Protein AF-A0A0C3NM07-F1 (afdb_monomer)

Secondary structure (DSSP, 8-state):
--S-SSHHHHHHHHHHTTT---HHHHHHHHHT-S-TT---HHHHHHHHHHTTSHHHHHHHHHHHHHHHT----S--

Structure (mmCIF, N/CA/C/O backbone):
data_AF-A0A0C3NM07-F1
#
_entry.id   AF-A0A0C3NM07-F1
#
loop_
_atom_site.group_PDB
_atom_site.id
_atom_site.type_symbol
_atom_site.label_atom_id
_atom_site.label_alt_id
_atom_site.label_comp_id
_atom_site.label_asym_id
_atom_site.label_entity_id
_atom_site.label_seq_id
_atom_site.pdbx_PDB_ins_code
_atom_site.Cartn_x
_atom_site.Cartn_y
_atom_site.Cartn_z
_atom_site.occupancy
_atom_site.B_iso_or_equiv
_atom_site.auth_seq_id
_atom_site.auth_comp_id
_atom_site.auth_asym_id
_atom_site.auth_atom_id
_atom_site.pdbx_PDB_model_num
ATOM 1 N N . MET A 1 1 ? -20.645 21.522 -37.161 1.00 43.19 1 MET A N 1
ATOM 2 C CA . MET A 1 1 ? -19.553 21.309 -36.187 1.00 43.19 1 MET A CA 1
ATOM 3 C C . MET A 1 1 ? -20.082 20.408 -35.089 1.00 43.19 1 MET A C 1
ATOM 5 O O . MET A 1 1 ? -21.051 20.764 -34.437 1.00 43.19 1 MET A O 1
ATOM 9 N N . SER A 1 2 ? -19.532 19.196 -35.014 1.00 45.59 2 SER A N 1
ATOM 10 C CA . SER A 1 2 ? -20.027 18.089 -34.194 1.00 45.59 2 SER A CA 1
ATOM 11 C C . SER A 1 2 ? -19.849 18.357 -32.697 1.00 45.59 2 SER A C 1
ATOM 13 O O . SER A 1 2 ? -18.809 18.858 -32.268 1.00 45.59 2 SER A O 1
ATOM 15 N N . LEU A 1 3 ? -20.868 17.991 -31.920 1.00 53.06 3 LEU A N 1
ATOM 16 C CA . LEU A 1 3 ? -20.986 18.068 -30.463 1.00 53.06 3 LEU A CA 1
ATOM 17 C C . LEU A 1 3 ? -20.014 17.084 -29.76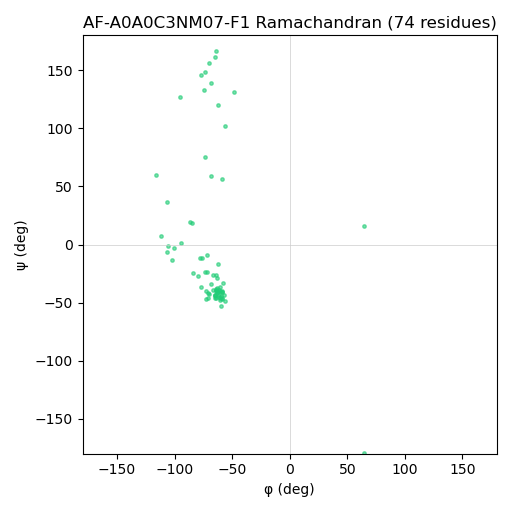6 1.00 53.06 3 LEU A C 1
ATOM 19 O O . LEU A 1 3 ? -20.425 16.166 -29.069 1.00 53.06 3 LEU A O 1
ATOM 23 N N . GLN A 1 4 ? -18.706 17.220 -30.007 1.00 48.94 4 GLN A N 1
ATOM 24 C CA . GLN A 1 4 ? -17.680 16.237 -29.612 1.00 48.94 4 GLN A CA 1
ATOM 25 C C . GLN A 1 4 ? -16.717 16.714 -28.511 1.00 48.94 4 GLN A C 1
ATOM 27 O O . GLN A 1 4 ? -15.754 16.010 -28.202 1.00 48.94 4 GLN A O 1
ATOM 32 N N . HIS A 1 5 ? -16.952 17.876 -27.893 1.00 49.91 5 HIS A N 1
ATOM 33 C CA . HIS A 1 5 ? -15.959 18.498 -27.002 1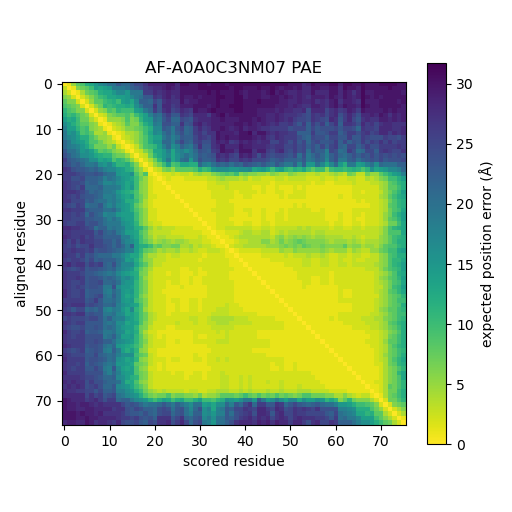.00 49.91 5 HIS A CA 1
ATOM 34 C C . HIS A 1 5 ? -16.223 18.433 -25.489 1.00 49.91 5 HIS A C 1
ATOM 36 O O . HIS A 1 5 ? -15.344 18.823 -24.731 1.00 49.91 5 HIS A O 1
ATOM 42 N N . PHE A 1 6 ? -17.332 17.850 -25.019 1.00 51.41 6 PHE A N 1
ATOM 43 C CA . PHE A 1 6 ? -17.595 17.727 -23.570 1.00 51.41 6 PHE A CA 1
ATOM 44 C C . PHE A 1 6 ? -17.331 16.333 -22.968 1.00 51.41 6 PHE A C 1
ATOM 46 O O . PHE A 1 6 ? -17.227 16.201 -21.754 1.00 51.41 6 PHE A O 1
ATOM 53 N N . GLY A 1 7 ? -17.151 15.284 -23.780 1.00 52.50 7 GLY A N 1
ATOM 54 C CA . GLY A 1 7 ? -17.006 13.909 -23.267 1.00 52.50 7 GLY A CA 1
ATOM 55 C C . GLY A 1 7 ? -15.593 13.516 -22.815 1.00 52.50 7 GLY A C 1
ATOM 56 O O . GLY A 1 7 ? -15.424 12.621 -21.992 1.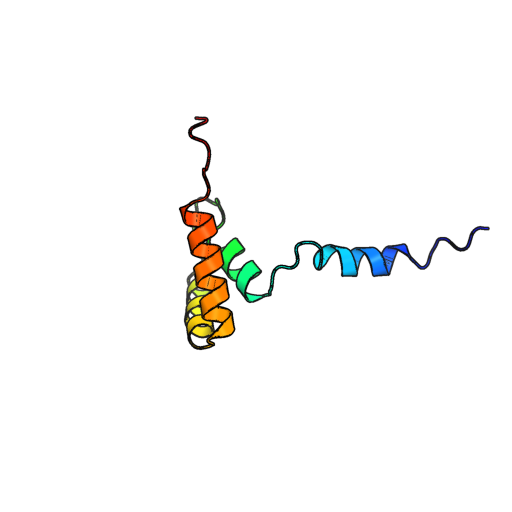00 52.50 7 GLY A O 1
ATOM 57 N N . LYS A 1 8 ? -14.547 14.172 -23.334 1.00 54.28 8 LYS A N 1
ATOM 58 C CA . LYS A 1 8 ? -13.162 13.676 -23.201 1.00 54.28 8 LYS A CA 1
ATOM 59 C C . LYS A 1 8 ? -12.513 13.978 -21.843 1.00 54.28 8 LYS A C 1
ATOM 61 O O . LYS A 1 8 ? -11.642 13.224 -21.416 1.00 54.28 8 LYS A O 1
ATOM 66 N N . GLY A 1 9 ? -12.945 15.043 -21.161 1.00 52.75 9 GLY A N 1
ATOM 67 C CA . GLY A 1 9 ? -12.454 15.406 -19.824 1.00 52.75 9 GLY A CA 1
ATOM 68 C C . GLY A 1 9 ? -12.966 14.462 -18.732 1.00 52.75 9 GLY A C 1
ATOM 69 O O . GLY A 1 9 ? -12.175 13.923 -17.961 1.00 52.75 9 GLY A O 1
ATOM 70 N N . ALA A 1 10 ? -14.272 14.174 -18.735 1.00 58.78 10 ALA A N 1
ATOM 71 C CA . ALA A 1 10 ? -14.910 13.263 -17.780 1.00 58.78 10 ALA A CA 1
ATOM 72 C C . ALA A 1 10 ? -14.393 11.817 -17.905 1.00 58.78 10 ALA A C 1
ATOM 74 O O . ALA A 1 10 ? -14.130 11.152 -16.905 1.00 58.78 10 ALA A O 1
ATOM 75 N N . LEU A 1 11 ? -14.154 11.355 -19.137 1.00 55.47 11 LEU A N 1
ATOM 76 C CA . LEU A 1 11 ? -13.611 10.022 -19.407 1.00 55.47 11 LEU A CA 1
ATOM 77 C C . LEU A 1 11 ? -12.200 9.815 -18.839 1.00 55.47 11 LEU A C 1
ATOM 79 O O . LEU A 1 11 ? -11.863 8.690 -18.491 1.00 55.47 11 LEU A O 1
ATOM 83 N N . ARG A 1 12 ? -11.375 10.864 -18.707 1.00 54.19 12 ARG A N 1
ATOM 84 C CA . ARG A 1 12 ? -10.032 10.757 -18.105 1.00 54.19 12 ARG A CA 1
ATOM 85 C C . ARG A 1 12 ? -10.067 10.675 -16.578 1.00 54.19 12 ARG A C 1
ATOM 87 O O . ARG A 1 12 ? -9.292 9.904 -16.023 1.00 54.19 12 ARG A O 1
ATOM 94 N N . ILE A 1 13 ? -10.990 11.384 -15.921 1.00 54.72 13 ILE A N 1
ATOM 95 C CA . ILE A 1 13 ? -11.229 11.239 -14.473 1.00 54.72 13 ILE A CA 1
ATOM 96 C C . ILE A 1 13 ? -11.762 9.831 -14.174 1.00 54.72 13 ILE A C 1
ATOM 98 O O . ILE A 1 13 ? -11.250 9.153 -13.288 1.00 54.72 13 ILE A O 1
ATOM 102 N N . ALA A 1 14 ? -12.694 9.336 -14.995 1.00 51.75 14 ALA A N 1
ATOM 103 C CA . ALA A 1 14 ? -13.149 7.951 -14.917 1.00 51.75 14 ALA A CA 1
ATOM 104 C C . ALA A 1 14 ? -12.006 6.950 -15.165 1.00 51.75 14 ALA A C 1
ATOM 106 O O . ALA A 1 14 ? -11.941 5.920 -14.505 1.00 51.75 14 ALA A O 1
ATOM 107 N N . LYS A 1 15 ? -11.054 7.248 -16.063 1.00 47.16 15 LYS A N 1
ATOM 108 C CA . LYS A 1 15 ? -9.966 6.313 -16.392 1.00 47.16 15 LYS A CA 1
ATOM 109 C C . LYS A 1 15 ? -8.921 6.144 -15.281 1.00 47.16 15 LYS A C 1
ATOM 111 O O . LYS A 1 15 ? -8.324 5.074 -15.194 1.00 47.16 15 LYS A O 1
ATOM 116 N N . ASN A 1 16 ? -8.757 7.108 -14.377 1.00 45.09 16 ASN A N 1
ATOM 117 C CA . ASN A 1 16 ? -7.948 6.889 -13.169 1.00 45.09 16 ASN A CA 1
ATOM 118 C C . ASN A 1 16 ? -8.663 5.985 -12.143 1.00 45.09 16 ASN A C 1
ATOM 120 O O . ASN A 1 16 ? -7.997 5.252 -11.422 1.00 45.09 16 ASN A O 1
ATOM 124 N N . TYR A 1 17 ? -9.999 5.910 -12.177 1.00 45.31 17 TYR A N 1
ATOM 125 C CA . TYR A 1 17 ? -10.790 4.885 -11.479 1.00 45.31 17 TYR A CA 1
ATOM 126 C C . TYR A 1 17 ? -10.759 3.505 -12.169 1.00 45.31 17 TYR A C 1
ATOM 128 O O . TYR A 1 17 ? -11.174 2.512 -11.581 1.00 45.31 17 TYR A O 1
ATOM 136 N N . THR A 1 18 ? -10.258 3.388 -13.406 1.00 47.03 18 THR A N 1
ATOM 137 C CA . THR A 1 18 ? -10.386 2.149 -14.213 1.00 47.03 18 THR A CA 1
ATOM 138 C C . THR A 1 18 ? -9.306 1.084 -13.994 1.00 47.03 18 THR A C 1
ATOM 140 O O . THR A 1 18 ? -9.172 0.172 -14.808 1.00 47.03 18 THR A O 1
ATOM 143 N N . LYS A 1 19 ? -8.578 1.121 -12.872 1.00 52.50 19 LYS A N 1
ATOM 144 C CA . LYS A 1 19 ? -8.064 -0.129 -12.275 1.00 52.50 19 LYS A CA 1
ATOM 145 C C . LYS A 1 19 ? -8.800 -0.544 -11.000 1.00 52.50 19 LYS A C 1
ATOM 147 O O . LYS A 1 19 ? -8.556 -1.643 -10.524 1.00 52.50 19 LYS A O 1
ATOM 152 N N . GLY A 1 20 ? -9.710 0.292 -10.490 1.00 67.56 20 GLY A N 1
ATOM 153 C CA . GLY A 1 20 ? -10.537 -0.017 -9.325 1.00 67.56 20 GLY A CA 1
ATOM 154 C C . GLY A 1 20 ? -9.759 -0.200 -8.023 1.00 67.56 20 GLY A C 1
ATOM 155 O O . GLY A 1 20 ? -10.315 -0.776 -7.097 1.00 67.56 20 GLY A O 1
ATOM 156 N N . TYR A 1 21 ? -8.497 0.242 -7.951 1.00 77.88 21 TYR A N 1
ATOM 157 C CA . TYR A 1 21 ? -7.739 0.149 -6.708 1.00 77.88 21 TYR A CA 1
ATOM 158 C C . TYR A 1 21 ? -8.230 1.198 -5.717 1.00 77.88 21 TYR A C 1
ATOM 160 O O . TYR A 1 21 ? -8.380 2.369 -6.078 1.00 77.88 21 TYR A O 1
ATOM 168 N N . SER A 1 22 ? -8.459 0.770 -4.481 1.00 92.19 22 SER A N 1
ATOM 169 C CA . SER A 1 22 ? -8.657 1.676 -3.354 1.00 92.19 22 SER A CA 1
ATOM 170 C C . SER A 1 22 ? -7.388 2.497 -3.084 1.00 92.19 22 SER A C 1
ATOM 172 O O . SER A 1 22 ? -6.296 2.178 -3.569 1.00 92.19 22 SER A O 1
ATOM 174 N N . ASP A 1 23 ? -7.522 3.551 -2.279 1.00 94.19 23 ASP A N 1
ATOM 175 C CA . ASP A 1 23 ? -6.376 4.341 -1.814 1.00 94.19 23 ASP A CA 1
ATOM 176 C C . ASP A 1 23 ? -5.352 3.462 -1.071 1.00 94.19 23 ASP A C 1
ATOM 178 O O . ASP A 1 23 ? -4.155 3.493 -1.364 1.00 94.19 23 ASP A O 1
ATOM 182 N N . THR A 1 24 ? -5.835 2.572 -0.203 1.00 96.69 24 THR A N 1
ATOM 183 C CA . THR A 1 24 ? -5.023 1.592 0.526 1.00 96.69 24 THR A CA 1
ATOM 184 C C . THR A 1 24 ? -4.255 0.666 -0.420 1.00 96.69 24 THR A C 1
ATOM 186 O O . THR A 1 24 ? -3.040 0.495 -0.292 1.00 96.69 24 THR A O 1
ATOM 189 N N . GLN A 1 25 ? -4.919 0.127 -1.443 1.00 95.56 25 GLN A N 1
ATOM 190 C CA . GLN A 1 25 ? -4.282 -0.724 -2.449 1.00 95.56 25 GLN A CA 1
ATOM 191 C C . GLN A 1 25 ? -3.217 0.023 -3.262 1.00 95.56 25 GLN A C 1
ATOM 193 O O . GLN A 1 25 ? -2.177 -0.560 -3.582 1.00 95.56 25 GLN A O 1
ATOM 198 N N . ALA A 1 26 ? -3.443 1.300 -3.587 1.00 95.25 26 ALA A N 1
ATOM 199 C CA . ALA A 1 26 ? -2.455 2.129 -4.273 1.00 95.25 26 ALA A CA 1
ATOM 200 C C . ALA A 1 26 ? -1.206 2.345 -3.403 1.00 95.25 26 ALA A C 1
ATOM 202 O O . ALA A 1 26 ? -0.091 2.110 -3.869 1.00 95.25 26 ALA A O 1
ATOM 203 N N . LYS A 1 27 ? -1.386 2.672 -2.118 1.00 96.75 27 LYS A N 1
ATOM 204 C CA . LYS A 1 27 ? -0.277 2.860 -1.167 1.00 96.75 27 LYS A CA 1
ATOM 205 C C . LYS A 1 27 ? 0.576 1.608 -1.008 1.00 96.75 27 LYS A C 1
ATOM 207 O O . LYS A 1 27 ? 1.802 1.693 -1.054 1.00 96.75 27 LYS A O 1
ATOM 212 N N . VAL A 1 28 ? -0.050 0.436 -0.877 1.00 96.81 28 VAL A N 1
ATOM 213 C CA . VAL A 1 28 ? 0.687 -0.836 -0.787 1.00 96.81 28 VAL A CA 1
ATOM 214 C C . VAL A 1 28 ? 1.434 -1.113 -2.084 1.00 96.81 28 VAL A C 1
ATOM 216 O O . VAL A 1 28 ? 2.605 -1.478 -2.056 1.00 96.81 28 VAL A O 1
ATOM 219 N N . ARG A 1 29 ? 0.790 -0.894 -3.236 1.00 94.38 29 ARG A N 1
ATOM 220 C CA . ARG A 1 29 ? 1.413 -1.100 -4.547 1.00 94.38 29 ARG A CA 1
ATOM 221 C C . ARG A 1 29 ? 2.670 -0.246 -4.723 1.00 94.38 29 ARG A C 1
ATOM 223 O O . ARG A 1 29 ? 3.633 -0.764 -5.295 1.00 94.38 29 ARG A O 1
ATOM 230 N N . ASP A 1 30 ? 2.632 1.003 -4.268 1.00 94.50 30 ASP A N 1
ATOM 231 C CA . ASP A 1 30 ? 3.745 1.951 -4.340 1.00 94.50 30 ASP A CA 1
ATOM 232 C C . ASP A 1 30 ? 4.854 1.598 -3.342 1.00 94.50 30 ASP A C 1
ATOM 234 O O . ASP A 1 30 ? 6.030 1.650 -3.691 1.00 94.50 30 ASP A O 1
ATOM 238 N N . ALA A 1 31 ? 4.499 1.174 -2.125 1.00 96.50 31 ALA A N 1
ATOM 239 C CA . ALA A 1 31 ? 5.468 0.715 -1.129 1.00 96.50 31 ALA A CA 1
ATOM 240 C C . ALA A 1 31 ? 6.183 -0.589 -1.537 1.00 96.50 31 ALA A C 1
ATOM 242 O O . ALA A 1 31 ? 7.309 -0.838 -1.114 1.00 96.50 31 ALA A O 1
ATOM 243 N N . THR A 1 32 ? 5.548 -1.415 -2.373 1.00 94.81 32 THR A N 1
ATOM 244 C CA . THR A 1 32 ? 6.125 -2.646 -2.936 1.00 94.81 32 THR A CA 1
ATOM 245 C C . THR A 1 32 ? 6.477 -2.480 -4.420 1.00 94.81 32 THR A C 1
ATOM 247 O O . THR A 1 32 ? 6.217 -3.378 -5.234 1.00 94.81 32 THR A O 1
ATOM 250 N N . SER A 1 33 ? 6.952 -1.303 -4.828 1.00 91.00 33 SER A N 1
ATOM 251 C CA . SER A 1 33 ? 7.456 -1.118 -6.189 1.00 91.00 33 SER A CA 1
ATOM 252 C C . SER A 1 33 ? 8.704 -1.985 -6.423 1.00 91.00 33 SER A C 1
ATOM 254 O O . SER A 1 33 ? 9.350 -2.448 -5.486 1.00 91.00 33 SER A O 1
ATOM 256 N N . ASN A 1 34 ? 9.052 -2.218 -7.691 1.00 88.00 34 ASN A N 1
ATOM 257 C CA . ASN A 1 34 ? 10.277 -2.944 -8.057 1.00 88.00 34 ASN A CA 1
ATOM 258 C C . ASN A 1 34 ? 11.502 -2.011 -8.114 1.00 88.00 34 ASN A C 1
ATOM 260 O O . ASN A 1 34 ? 12.491 -2.330 -8.774 1.00 88.00 34 ASN A O 1
ATOM 264 N N . ASP A 1 35 ? 11.420 -0.839 -7.485 1.00 89.19 35 ASP A N 1
ATOM 265 C CA . ASP A 1 35 ? 12.515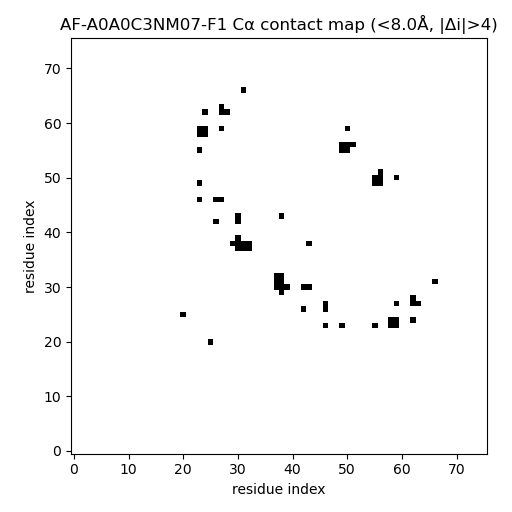 0.119 -7.479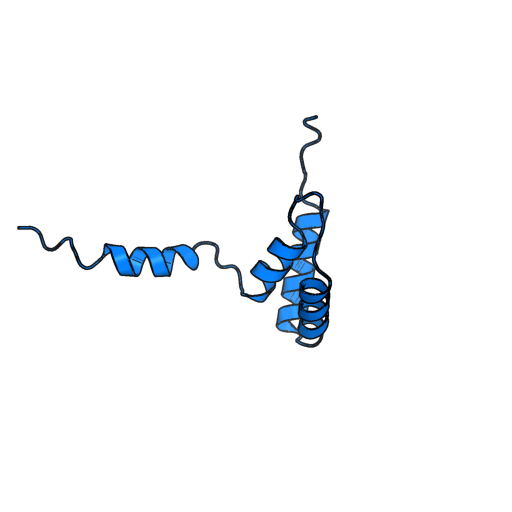 1.00 89.19 35 ASP A CA 1
ATOM 266 C C . ASP A 1 35 ? 13.608 -0.321 -6.488 1.00 89.19 35 ASP A C 1
ATOM 268 O O . ASP A 1 35 ? 13.301 -0.865 -5.424 1.00 89.19 35 ASP A O 1
ATOM 272 N N . PRO A 1 36 ? 14.897 -0.066 -6.774 1.00 90.44 36 PRO A N 1
ATOM 273 C CA . PRO A 1 36 ? 16.000 -0.612 -5.980 1.00 90.44 36 PRO A CA 1
ATOM 274 C C . PRO A 1 36 ? 16.164 0.020 -4.586 1.00 90.44 36 PRO A C 1
ATOM 276 O O . PRO A 1 36 ? 16.975 -0.463 -3.800 1.00 90.44 36 PRO A O 1
ATOM 279 N N . TRP A 1 37 ? 15.444 1.100 -4.271 1.00 87.38 37 TRP A N 1
ATOM 280 C CA . TRP A 1 37 ? 15.593 1.867 -3.023 1.00 87.38 37 TRP A CA 1
ATOM 281 C C . TRP A 1 37 ? 14.541 1.557 -1.944 1.00 87.38 37 TRP A C 1
ATOM 283 O O . TRP A 1 37 ? 14.656 2.082 -0.838 1.00 87.38 37 TRP A O 1
ATOM 293 N N . GLY A 1 38 ? 13.563 0.685 -2.218 1.00 91.25 38 GLY A N 1
ATOM 294 C CA . GLY A 1 38 ? 12.534 0.280 -1.249 1.00 91.25 38 GLY A CA 1
ATOM 295 C C . GLY A 1 38 ? 11.591 1.411 -0.793 1.00 91.25 38 GLY A C 1
ATOM 296 O O . GLY A 1 38 ? 11.705 2.552 -1.253 1.00 91.25 38 GLY A O 1
ATOM 297 N N . PRO A 1 39 ? 10.626 1.116 0.101 1.00 96.75 39 PRO A N 1
ATOM 298 C CA . PRO A 1 39 ? 9.690 2.115 0.605 1.00 96.75 39 PRO A CA 1
ATOM 299 C C . PRO A 1 39 ? 10.348 3.070 1.603 1.00 96.75 39 PRO A C 1
ATOM 301 O O . PRO A 1 39 ? 11.207 2.694 2.402 1.00 96.75 39 PRO A O 1
ATOM 304 N N . SER A 1 40 ? 9.873 4.313 1.622 1.00 96.94 40 SER A N 1
ATOM 305 C CA . SER A 1 40 ? 10.250 5.282 2.653 1.00 96.94 40 SER A CA 1
ATOM 306 C C . SER A 1 40 ? 9.649 4.932 4.022 1.00 96.94 40 SER A C 1
ATOM 308 O O . SER A 1 40 ? 8.589 4.308 4.123 1.00 96.94 40 SER A O 1
ATOM 310 N N . GLY A 1 41 ? 10.277 5.417 5.099 1.00 97.62 41 GLY A N 1
ATOM 311 C CA . GLY A 1 41 ? 9.738 5.272 6.458 1.00 97.62 41 GLY A CA 1
ATOM 312 C C . GLY A 1 41 ? 8.341 5.886 6.624 1.00 97.62 41 GLY A C 1
ATOM 313 O O . GLY A 1 41 ? 7.515 5.334 7.345 1.00 97.62 41 GLY A O 1
ATOM 314 N N . THR A 1 42 ? 8.044 6.974 5.906 1.00 97.81 42 THR A N 1
ATOM 315 C CA . THR A 1 42 ? 6.716 7.605 5.892 1.00 97.81 42 THR A CA 1
ATOM 316 C C . THR A 1 42 ? 5.656 6.685 5.291 1.00 97.81 42 THR A C 1
ATOM 318 O O . THR A 1 42 ? 4.604 6.509 5.897 1.00 97.81 42 THR A O 1
ATOM 321 N N . GLN A 1 43 ? 5.939 6.051 4.147 1.00 97.19 43 GLN A N 1
ATOM 322 C CA . GLN A 1 43 ? 5.012 5.092 3.528 1.00 97.19 43 GLN A CA 1
ATOM 323 C C . GLN A 1 43 ? 4.751 3.896 4.449 1.00 97.19 43 GLN A C 1
ATOM 325 O O . GLN A 1 43 ? 3.608 3.487 4.629 1.00 97.19 43 GLN A O 1
ATOM 330 N N . MET A 1 44 ? 5.803 3.366 5.0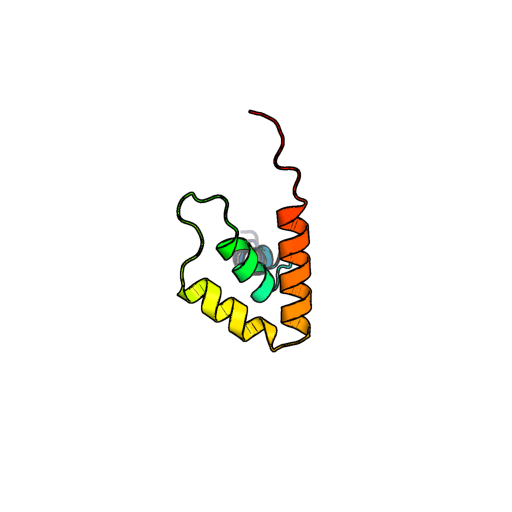79 1.00 97.81 44 MET A N 1
ATOM 331 C CA . MET A 1 44 ? 5.666 2.258 6.027 1.00 97.81 44 MET A CA 1
ATOM 332 C C . MET A 1 44 ? 4.854 2.653 7.264 1.00 97.81 44 MET A C 1
ATOM 334 O O . MET A 1 44 ? 4.032 1.868 7.731 1.00 97.81 44 MET A O 1
ATOM 338 N N . ASN A 1 45 ? 5.053 3.866 7.789 1.00 98.25 45 ASN A N 1
ATOM 339 C CA . ASN A 1 45 ? 4.281 4.365 8.922 1.00 98.25 45 ASN A CA 1
ATOM 340 C C . ASN A 1 45 ? 2.798 4.531 8.568 1.00 98.25 45 ASN A C 1
ATOM 342 O O . ASN A 1 45 ? 1.947 4.101 9.340 1.00 98.25 45 ASN A O 1
ATOM 346 N N . GLU A 1 46 ? 2.494 5.090 7.397 1.00 98.06 46 GLU A N 1
ATOM 347 C CA . GLU A 1 46 ? 1.120 5.253 6.921 1.00 98.06 46 GLU A CA 1
ATOM 348 C C . GLU A 1 46 ? 0.413 3.899 6.771 1.00 98.06 46 GLU A C 1
ATOM 350 O O . GLU A 1 46 ? -0.671 3.711 7.322 1.00 98.06 46 GLU A O 1
ATOM 355 N N . LEU A 1 47 ? 1.056 2.918 6.125 1.00 98.12 47 LEU A N 1
ATOM 356 C CA . LEU A 1 47 ? 0.519 1.557 6.028 1.00 98.12 47 LEU A CA 1
ATOM 357 C C . LEU A 1 47 ? 0.304 0.925 7.405 1.00 98.12 47 LEU A C 1
ATOM 359 O O . LEU A 1 47 ? -0.730 0.302 7.628 1.00 98.12 47 LEU A O 1
ATOM 363 N N . ALA A 1 48 ? 1.231 1.124 8.346 1.00 98.31 48 ALA A N 1
ATOM 364 C CA . ALA A 1 48 ? 1.081 0.624 9.708 1.00 98.31 48 ALA A CA 1
ATOM 365 C C . ALA A 1 48 ? -0.149 1.228 10.411 1.00 98.31 48 ALA A C 1
ATOM 367 O O . ALA A 1 48 ? -0.868 0.502 11.093 1.00 98.31 48 ALA A O 1
ATOM 368 N N . GLN A 1 49 ? -0.443 2.519 10.212 1.00 98.50 49 GLN A N 1
ATOM 369 C CA . GLN A 1 49 ? -1.659 3.134 10.760 1.00 98.50 49 GLN A CA 1
ATOM 370 C C . GLN A 1 49 ? -2.932 2.564 10.122 1.00 98.50 49 GLN A C 1
ATOM 372 O O . GLN A 1 49 ? -3.908 2.306 10.824 1.00 98.50 49 GLN A O 1
ATOM 377 N N . LEU A 1 50 ? -2.915 2.311 8.812 1.00 98.19 50 LEU A N 1
ATOM 378 C CA . LEU A 1 50 ? -4.063 1.741 8.102 1.00 98.19 50 LEU A CA 1
ATOM 379 C C . LEU A 1 50 ? -4.413 0.325 8.583 1.00 98.19 50 LEU A C 1
ATOM 381 O O . LEU A 1 50 ? -5.581 -0.050 8.557 1.00 98.19 50 LEU A O 1
ATOM 385 N N . THR A 1 51 ? -3.455 -0.441 9.118 1.00 97.94 51 THR A N 1
ATOM 386 C CA . THR A 1 51 ? -3.742 -1.792 9.640 1.00 97.94 51 THR A CA 1
ATOM 387 C C . THR A 1 51 ? -4.721 -1.830 10.823 1.00 97.94 51 THR A C 1
ATOM 389 O O . THR A 1 51 ? -5.284 -2.887 11.100 1.00 97.94 51 THR A O 1
ATOM 392 N N . TYR A 1 52 ? -4.970 -0.703 11.504 1.00 97.94 52 TYR A N 1
ATOM 393 C CA . TYR A 1 52 ? -5.975 -0.615 12.573 1.00 97.94 52 TYR A CA 1
ATOM 394 C C . TYR A 1 52 ? -7.418 -0.514 12.054 1.00 97.94 52 TYR A C 1
ATOM 396 O O . TYR A 1 52 ? -8.360 -0.661 12.835 1.00 97.94 52 TYR A O 1
ATOM 404 N N . ASN A 1 53 ? -7.614 -0.275 10.756 1.00 97.38 53 ASN A N 1
ATOM 405 C CA . ASN A 1 53 ? -8.919 -0.349 10.114 1.00 97.38 53 ASN A CA 1
ATOM 406 C C . ASN A 1 53 ? -9.104 -1.737 9.489 1.00 97.38 53 ASN A C 1
ATOM 408 O O . ASN A 1 53 ? -8.279 -2.195 8.705 1.00 97.38 53 ASN A O 1
ATOM 412 N N . GLN A 1 54 ? -10.207 -2.409 9.822 1.00 97.12 54 GLN A N 1
ATOM 413 C CA . GLN A 1 54 ? -10.458 -3.780 9.380 1.00 97.12 54 GLN A CA 1
ATOM 414 C C . GLN A 1 54 ? -10.523 -3.926 7.851 1.00 97.12 54 GLN A C 1
ATOM 416 O O . GLN A 1 54 ? -10.013 -4.910 7.320 1.00 97.12 54 GLN A O 1
ATOM 421 N N . ASN A 1 55 ? -11.138 -2.973 7.146 1.00 95.81 55 ASN A N 1
ATOM 422 C CA . ASN A 1 55 ? -11.260 -3.041 5.688 1.00 95.81 55 ASN A CA 1
ATOM 423 C C . ASN A 1 55 ? -9.897 -2.819 5.029 1.00 95.81 55 ASN A C 1
ATOM 425 O O . ASN A 1 55 ? -9.487 -3.607 4.179 1.00 95.81 55 ASN A O 1
ATOM 429 N N . ASP A 1 56 ? -9.166 -1.802 5.487 1.00 97.81 56 ASP A N 1
ATOM 430 C CA . ASP A 1 56 ? -7.834 -1.495 4.969 1.00 97.81 56 ASP A CA 1
ATOM 431 C C . ASP A 1 56 ? -6.855 -2.640 5.245 1.00 97.81 56 ASP A C 1
ATOM 433 O O . ASP A 1 56 ? -6.078 -3.015 4.372 1.00 97.81 56 ASP A O 1
ATOM 437 N N . PHE A 1 57 ? -6.929 -3.262 6.424 1.00 98.06 57 PHE A N 1
ATOM 438 C CA . PHE A 1 57 ? -6.125 -4.433 6.759 1.00 98.06 57 PHE A CA 1
ATOM 439 C C . PHE A 1 57 ? -6.317 -5.576 5.755 1.00 98.06 57 PHE A C 1
ATOM 441 O O . PHE A 1 57 ? -5.332 -6.130 5.262 1.00 98.06 57 PHE A O 1
ATOM 448 N N . VAL A 1 58 ? -7.568 -5.922 5.428 1.00 97.75 58 VAL A N 1
ATOM 449 C CA . VAL A 1 58 ? -7.863 -6.982 4.450 1.00 97.75 58 VAL A CA 1
ATOM 450 C C . VAL A 1 58 ? -7.268 -6.626 3.089 1.00 97.75 58 VAL A C 1
ATOM 452 O O . VAL A 1 58 ? -6.574 -7.445 2.488 1.00 97.75 58 VAL A O 1
ATOM 455 N N . GLU A 1 59 ? -7.456 -5.390 2.631 1.00 96.69 59 GLU A N 1
ATOM 456 C CA . GLU A 1 59 ? -6.924 -4.936 1.347 1.00 96.69 59 GLU A CA 1
ATOM 457 C C . GLU A 1 59 ? -5.389 -4.924 1.297 1.00 96.69 59 GLU A C 1
ATOM 459 O O . GLU A 1 59 ? -4.803 -5.296 0.274 1.00 96.69 59 GLU A O 1
ATOM 464 N N . ILE A 1 60 ? -4.736 -4.536 2.399 1.00 98.19 60 ILE A N 1
ATOM 465 C CA . ILE A 1 60 ? -3.278 -4.585 2.540 1.00 98.19 60 ILE A CA 1
ATOM 466 C C . ILE A 1 60 ? -2.796 -6.021 2.383 1.00 98.19 60 ILE A C 1
ATOM 468 O O . ILE A 1 60 ? -1.932 -6.291 1.546 1.00 98.19 60 ILE A O 1
ATOM 472 N N . MET A 1 61 ? -3.374 -6.947 3.147 1.00 98.12 61 MET A N 1
ATOM 473 C CA . MET A 1 61 ? -2.962 -8.347 3.128 1.00 98.12 61 MET A CA 1
ATOM 474 C C . MET A 1 61 ? -3.202 -8.997 1.763 1.00 98.12 61 MET A C 1
ATOM 476 O O . MET A 1 61 ? -2.320 -9.692 1.265 1.00 98.12 61 MET A O 1
ATOM 480 N N . GLU A 1 62 ? -4.335 -8.723 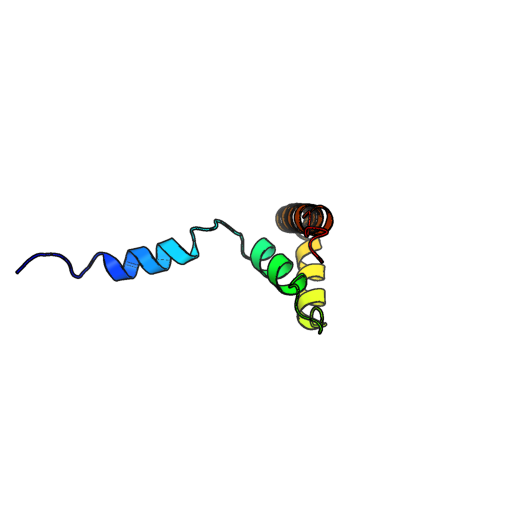1.111 1.00 96.00 62 GLU A N 1
ATOM 481 C CA . GLU A 1 62 ? -4.609 -9.224 -0.240 1.00 96.00 62 GLU A CA 1
ATOM 482 C C . GLU A 1 62 ? -3.609 -8.710 -1.283 1.00 96.00 62 GLU A C 1
ATOM 484 O O . GLU A 1 62 ? -3.218 -9.446 -2.191 1.00 96.00 62 GLU A O 1
ATOM 489 N N . MET A 1 63 ? -3.218 -7.435 -1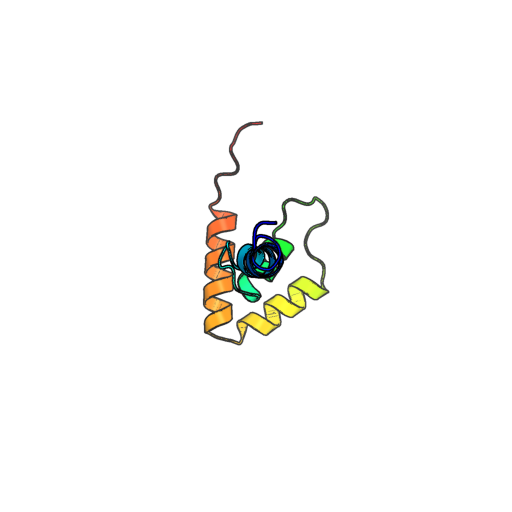.206 1.00 95.56 63 MET A N 1
ATOM 490 C CA . MET A 1 63 ? -2.245 -6.870 -2.139 1.00 95.56 63 MET A CA 1
ATOM 491 C C . MET A 1 63 ? -0.848 -7.447 -1.894 1.00 95.56 63 MET A C 1
ATOM 493 O O . MET A 1 63 ? -0.158 -7.793 -2.853 1.00 95.56 63 MET A O 1
ATOM 497 N N . LEU A 1 64 ? -0.444 -7.585 -0.628 1.00 96.38 64 LEU A N 1
ATOM 498 C CA . LEU A 1 64 ? 0.830 -8.201 -0.258 1.00 96.38 64 LEU A CA 1
ATOM 499 C C . LEU A 1 64 ? 0.900 -9.660 -0.717 1.00 96.38 64 LEU A C 1
ATOM 501 O O . LEU A 1 64 ? 1.890 -10.045 -1.335 1.00 96.38 64 LEU A O 1
ATOM 505 N N . ASP A 1 65 ? -0.155 -10.446 -0.498 1.00 95.62 65 ASP A N 1
ATOM 506 C CA . ASP A 1 65 ? -0.229 -11.836 -0.956 1.00 95.62 65 ASP A CA 1
ATOM 507 C C . ASP A 1 65 ? -0.086 -11.935 -2.483 1.00 95.62 65 ASP A C 1
ATOM 509 O O . ASP A 1 65 ? 0.739 -12.698 -2.989 1.00 95.62 65 ASP A O 1
ATOM 513 N N . LYS A 1 66 ? -0.796 -11.082 -3.234 1.00 92.25 66 LYS A N 1
ATOM 514 C CA . LYS A 1 66 ? -0.656 -11.002 -4.699 1.00 92.25 66 LYS A CA 1
ATOM 515 C C . LYS A 1 66 ? 0.770 -10.662 -5.127 1.00 92.25 66 LYS A C 1
ATOM 517 O O . LYS A 1 66 ? 1.238 -11.219 -6.110 1.00 92.25 66 LYS A O 1
ATOM 522 N N . ARG A 1 67 ? 1.452 -9.752 -4.423 1.00 91.62 67 ARG A N 1
ATOM 523 C CA . ARG A 1 67 ? 2.832 -9.338 -4.733 1.00 91.62 67 ARG A CA 1
ATOM 524 C C . ARG A 1 67 ? 3.853 -10.427 -4.421 1.00 91.62 67 ARG A C 1
ATOM 526 O O . ARG A 1 67 ? 4.754 -10.639 -5.222 1.00 91.62 67 ARG A O 1
ATOM 533 N N . LEU A 1 68 ? 3.706 -11.116 -3.291 1.00 92.56 68 LEU A N 1
ATOM 534 C CA . LEU A 1 68 ? 4.596 -12.205 -2.877 1.00 92.56 68 LEU A CA 1
ATOM 535 C C . LEU A 1 68 ? 4.461 -13.435 -3.779 1.00 92.56 68 LEU A C 1
ATOM 537 O O . LEU A 1 68 ? 5.447 -14.121 -4.035 1.00 92.56 68 LEU A O 1
ATOM 541 N N . ASN A 1 69 ? 3.250 -13.693 -4.275 1.00 90.81 69 ASN A N 1
ATOM 542 C CA . ASN A 1 69 ? 2.962 -14.804 -5.180 1.00 90.81 69 ASN A CA 1
ATOM 543 C C . ASN A 1 69 ? 3.005 -14.412 -6.661 1.00 90.81 69 ASN A C 1
ATOM 545 O O . ASN A 1 69 ? 2.736 -15.260 -7.522 1.00 90.81 69 ASN A O 1
ATOM 549 N N . ASP A 1 70 ? 3.320 -13.153 -6.982 1.00 84.75 70 ASP A N 1
ATOM 550 C CA . ASP A 1 70 ? 3.485 -12.748 -8.369 1.00 84.75 70 ASP A CA 1
ATOM 551 C C . ASP A 1 70 ? 4.657 -13.546 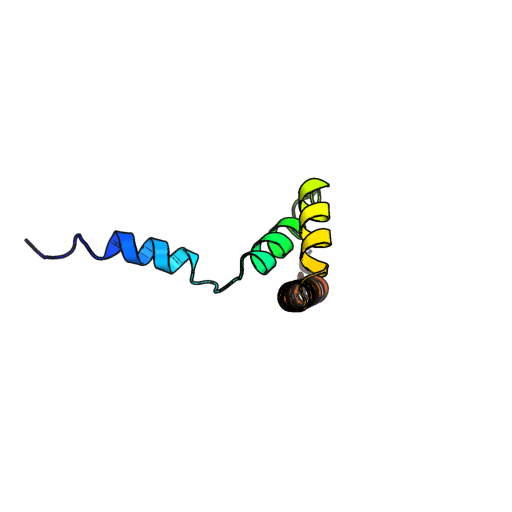-8.936 1.00 84.75 70 ASP A C 1
ATOM 553 O O . ASP A 1 70 ? 5.782 -13.491 -8.431 1.00 84.75 70 ASP A O 1
ATOM 557 N N . LYS A 1 71 ? 4.387 -14.339 -9.977 1.00 70.12 71 LYS A N 1
ATOM 558 C CA . LYS A 1 71 ? 5.424 -15.076 -10.693 1.00 70.12 71 LYS A CA 1
ATOM 559 C C . LYS A 1 71 ? 6.189 -14.055 -11.518 1.00 70.12 71 LYS A C 1
ATOM 561 O O . LYS A 1 71 ? 6.019 -13.984 -12.736 1.00 70.12 71 LYS A O 1
ATOM 566 N N . VAL A 1 72 ? 7.036 -13.268 -10.855 1.00 59.62 72 VAL A N 1
ATOM 567 C CA . VAL A 1 72 ? 8.116 -12.537 -11.504 1.00 59.62 72 VAL A CA 1
ATOM 568 C C . VAL A 1 72 ? 8.907 -13.619 -12.203 1.00 59.62 72 VAL A C 1
ATOM 570 O O . VAL A 1 72 ? 9.544 -14.458 -11.572 1.00 59.62 72 VAL A O 1
ATOM 573 N N . ALA A 1 73 ? 8.692 -13.717 -13.506 1.00 49.34 73 ALA A N 1
ATOM 574 C CA . ALA A 1 73 ? 9.206 -14.797 -14.299 1.00 49.34 73 ALA A CA 1
ATOM 575 C C . ALA A 1 73 ? 10.693 -14.981 -13.975 1.00 49.34 73 ALA A C 1
ATOM 577 O O . ALA A 1 73 ? 11.455 -14.016 -14.014 1.00 49.34 73 ALA A O 1
ATOM 578 N N . HIS A 1 74 ? 11.094 -16.226 -13.717 1.00 44.31 74 HIS A N 1
ATOM 579 C CA . HIS A 1 74 ? 12.449 -16.728 -13.940 1.00 44.31 74 HIS A CA 1
ATOM 580 C C . HIS A 1 74 ? 12.830 -16.569 -15.431 1.00 44.31 74 HIS A C 1
ATOM 582 O O . HIS A 1 74 ? 13.102 -17.532 -16.138 1.00 44.31 74 HIS A O 1
ATOM 588 N N . ARG A 1 75 ? 12.747 -15.345 -15.952 1.00 42.06 75 ARG A N 1
ATOM 589 C CA . ARG A 1 75 ? 13.207 -14.907 -17.265 1.00 42.06 75 ARG A CA 1
ATOM 590 C C . ARG A 1 75 ? 14.309 -13.882 -17.029 1.00 42.06 75 ARG A C 1
ATOM 592 O O . ARG A 1 75 ? 14.188 -12.721 -17.404 1.00 42.06 75 ARG A O 1
ATOM 599 N N . ALA A 1 76 ? 15.344 -14.347 -16.352 1.00 38.25 76 ALA A N 1
ATOM 600 C CA . ALA A 1 76 ? 16.708 -13.874 -16.469 1.00 38.25 76 ALA A CA 1
ATOM 601 C C . ALA A 1 76 ? 17.579 -15.131 -16.472 1.00 38.25 76 ALA A C 1
ATOM 603 O O . ALA A 1 76 ? 17.313 -16.007 -15.615 1.00 38.25 76 ALA A O 1
#

pLDDT: mean 79.99, std 21.34, range [38.25, 98.5]

Foldseek 3Di:
DDPPPPPPVVVVVVVVCVVVDDPLLVLLCVQLDPDPPHHDPVSVVVLVVLCVPPVSVVSNVVSVVCSVPPCPDPPD

Radius of gyration: 17.34 Å; Cα contacts (8 Å, |Δi|>4): 34; chains: 1; bounding box: 38×38×49 Å

Sequence (76 aa):
MSLQHFGKGALRIAKNYTKGYSDTQAKVRDATSNDPWGPSGTQMNELAQLTYNQNDFVEIMEMLDKRLNDKVAHRA

Organism: NCBI:txid870435

Nearest PDB structures (foldseek):
  1h0a-assembly1_A  TM=8.402E-01  e=2.395E-04  Rattus norvegicus
  5on7-assembly1_B  TM=8.845E-01  e=4.423E-04  Saccharomyces cerevisiae S288C
  4gzc-assembly1_A  TM=9.522E-01  e=1.419E-03  Saccharomyces cerevisiae S288C
  7b2l-assembly1_A  TM=8.143E-01  e=5.317E-04  Saccharomyces cerevisiae S288C
  7b2l-assembly1_C  TM=8.044E-01  e=1.044E-03  Saccharomyces cerevisiae S288C

Mean predicted aligned error: 11.83 Å

InterPro domains:
  IPR008942 ENTH/VHS [G3DSA:1.25.40.90] (6-75)
  IPR008942 ENTH/VHS [SSF48464] (4-71)
  IPR013809 ENTH domain [PF01417] (21-71)
  IPR013809 ENTH domain [PS50942] (16-76)

Solvent-accessible surface area (backbone atoms only — not comparable to full-atom values): 4776 Å² total; per-residue (Å²): 134,80,97,72,81,76,62,67,65,59,52,52,61,52,52,74,51,68,78,68,68,50,73,59,43,49,52,52,51,61,48,64,48,94,57,96,79,64,55,53,71,66,56,54,50,52,54,57,59,41,54,78,37,72,68,47,30,53,46,44,52,54,50,50,51,52,61,74,66,49,78,74,68,91,79,121